Protein AF-A0A847GMU6-F1 (afdb_monomer)

Foldseek 3Di:
DDLVQLVVLLVQQPPPFQWAQDFFLFDPNGDGCHPHALVRLQVQLVVDDDRSVVRSNVVSVVRVLRNVLQVQLNVLSVVLSVCVVVVVLVSSLVSLVSSCVSQVVDPPSNSSVSSNVSSVVVVVVVVVVVDPVVVVVVVVVVVVVVVVVVVVVD

Secondary structure (DSSP, 8-state):
--HHHHHHHHHHHTTS-SS--S---BTTTTB--TT--HHHHHHHHHHS-HHHHHHHHHHHHHHHHHHHHHHHHHHHHHHHHHHHHTT-HHHHHHHHHHHHHHHHTSTT--TTHHHHHHHHHHHHHHHHHT-THHHHHHHHHHHHHHHHHHHTT-

Structure (mmCIF, N/CA/C/O backbone):
data_AF-A0A847GMU6-F1
#
_entry.id   AF-A0A847GMU6-F1
#
loop_
_atom_site.group_PDB
_atom_site.id
_atom_site.type_symbol
_atom_site.label_atom_id
_atom_site.label_alt_id
_atom_site.label_comp_id
_atom_site.label_asym_id
_atom_site.label_entity_id
_atom_site.label_seq_id
_atom_site.pdbx_PDB_ins_code
_atom_site.Cartn_x
_atom_site.Cartn_y
_atom_site.Cartn_z
_atom_site.occupancy
_atom_site.B_iso_or_equiv
_atom_site.auth_seq_id
_atom_site.auth_comp_id
_atom_site.auth_asym_id
_atom_site.auth_atom_id
_atom_site.pdbx_PDB_model_num
ATOM 1 N N . MET A 1 1 ? -13.271 -5.324 22.021 1.00 58.66 1 MET A N 1
ATOM 2 C CA . MET A 1 1 ? -11.983 -4.896 21.422 1.00 58.66 1 MET A CA 1
ATOM 3 C C . MET A 1 1 ? -11.601 -3.533 21.983 1.00 58.66 1 MET A C 1
ATOM 5 O O . MET A 1 1 ? -12.492 -2.727 22.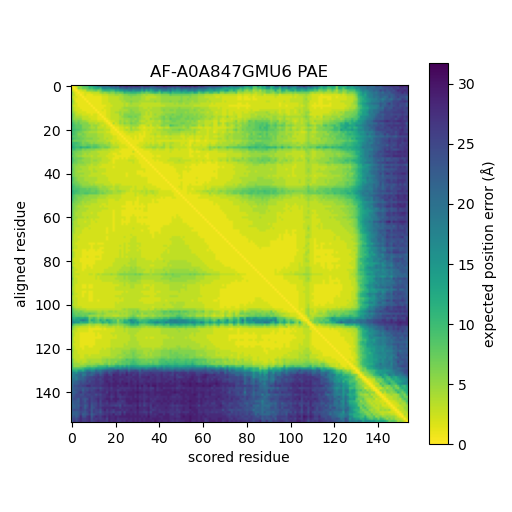211 1.00 58.66 1 MET A O 1
ATOM 9 N N . SER A 1 2 ? -10.318 -3.312 22.279 1.00 74.25 2 SER A N 1
ATOM 10 C CA . SER A 1 2 ? -9.768 -2.048 22.808 1.00 74.25 2 SER A CA 1
ATOM 11 C C . SER A 1 2 ? -9.035 -1.291 21.694 1.00 74.25 2 SER A C 1
ATOM 13 O O . SER A 1 2 ? -8.619 -1.918 20.718 1.00 74.25 2 SER A O 1
ATOM 15 N N . SER A 1 3 ? -8.823 0.020 21.846 1.00 80.25 3 SER A N 1
ATOM 16 C CA . SER A 1 3 ? -7.995 0.841 20.945 1.00 80.25 3 SER A CA 1
ATOM 17 C C . SER A 1 3 ? -6.597 0.243 20.703 1.00 80.25 3 SER A C 1
ATOM 19 O O . SER A 1 3 ? -6.038 0.413 19.624 1.00 80.25 3 SER A O 1
ATOM 21 N N . ASN A 1 4 ? -6.076 -0.555 21.644 1.00 89.25 4 ASN A N 1
ATOM 22 C CA . ASN A 1 4 ? -4.823 -1.305 21.484 1.00 89.25 4 ASN A CA 1
ATOM 23 C C . ASN A 1 4 ? -4.857 -2.302 20.311 1.00 89.25 4 ASN A C 1
ATOM 25 O O . ASN A 1 4 ? -3.850 -2.497 19.643 1.00 89.25 4 ASN A O 1
ATOM 29 N N . GLY A 1 5 ? -6.014 -2.906 20.016 1.00 92.12 5 GLY A N 1
ATOM 30 C CA . GLY A 1 5 ? -6.159 -3.815 18.874 1.00 92.12 5 GLY A CA 1
ATOM 31 C C . GLY A 1 5 ? -6.020 -3.098 17.528 1.00 92.12 5 GLY A C 1
ATOM 32 O O . GLY A 1 5 ? -5.438 -3.649 16.600 1.00 92.12 5 GLY A O 1
ATOM 33 N N . VAL A 1 6 ? -6.490 -1.850 17.445 1.00 94.12 6 VAL A N 1
ATOM 34 C CA . VAL A 1 6 ? -6.349 -1.003 16.250 1.00 94.12 6 VAL A CA 1
ATOM 35 C C . VAL A 1 6 ? -4.886 -0.600 16.045 1.00 94.12 6 VAL A C 1
ATOM 37 O O . VAL A 1 6 ? -4.372 -0.704 14.934 1.00 94.12 6 VAL A O 1
ATOM 40 N N . ILE A 1 7 ? -4.197 -0.200 17.118 1.00 95.50 7 ILE A N 1
ATOM 41 C CA . ILE A 1 7 ? -2.770 0.159 17.071 1.00 95.50 7 ILE A CA 1
ATOM 42 C C . ILE A 1 7 ? -1.922 -1.045 16.643 1.00 95.50 7 ILE A C 1
ATOM 44 O O . ILE A 1 7 ? -1.097 -0.918 15.741 1.00 95.50 7 ILE A O 1
ATOM 48 N N . ASN A 1 8 ? -2.166 -2.221 17.226 1.00 94.94 8 ASN A N 1
ATOM 49 C CA . ASN A 1 8 ? -1.442 -3.441 16.868 1.00 94.94 8 ASN A CA 1
ATOM 50 C C . ASN A 1 8 ? -1.666 -3.825 15.397 1.00 94.94 8 ASN A C 1
ATOM 52 O O . ASN A 1 8 ? -0.716 -4.188 14.709 1.00 94.94 8 ASN A O 1
ATOM 56 N N . ALA A 1 9 ? -2.898 -3.713 14.891 1.00 94.62 9 ALA A N 1
ATOM 57 C CA . ALA A 1 9 ? -3.198 -4.000 13.489 1.00 94.62 9 ALA A CA 1
ATOM 58 C C . ALA A 1 9 ? -2.484 -3.031 12.530 1.00 94.62 9 ALA A C 1
ATOM 60 O O . ALA A 1 9 ? -1.978 -3.453 11.494 1.00 94.62 9 ALA A O 1
ATOM 61 N N . TYR A 1 10 ? -2.379 -1.748 12.891 1.00 95.69 10 TYR A N 1
ATOM 62 C CA . TYR A 1 10 ? -1.585 -0.782 12.128 1.00 95.69 10 TYR A CA 1
ATOM 63 C C . TYR A 1 10 ? -0.091 -1.123 12.134 1.00 95.69 10 TYR A C 1
ATOM 65 O O . TYR A 1 10 ? 0.537 -1.136 11.079 1.00 95.69 10 TYR A O 1
ATOM 73 N N . GLN A 1 11 ? 0.472 -1.460 13.297 1.00 94.94 11 GLN A N 1
ATOM 74 C CA . GLN A 1 11 ? 1.882 -1.854 13.420 1.00 94.94 11 GLN A CA 1
ATOM 75 C C . GLN A 1 11 ? 2.220 -3.119 12.623 1.00 94.94 11 GLN A C 1
ATOM 77 O O . GLN A 1 11 ? 3.345 -3.278 12.165 1.00 94.94 11 GLN A O 1
ATOM 82 N N . GLN A 1 12 ? 1.259 -4.022 12.434 1.00 92.00 12 GLN A N 1
ATOM 83 C CA . GLN A 1 12 ? 1.447 -5.193 11.578 1.00 92.00 12 GLN A CA 1
ATOM 84 C C . GLN A 1 12 ? 1.456 -4.854 10.082 1.00 92.00 12 GLN A C 1
ATOM 86 O O . GLN A 1 12 ? 1.966 -5.659 9.303 1.00 92.00 12 GLN A O 1
ATOM 91 N N . GLY A 1 13 ? 0.873 -3.725 9.671 1.00 89.56 13 GLY A N 1
ATOM 92 C CA . GLY A 1 13 ? 0.791 -3.311 8.269 1.00 89.56 13 GLY A CA 1
ATOM 93 C C . GLY A 1 13 ? 1.844 -2.282 7.847 1.00 89.56 13 GLY A C 1
ATOM 94 O O . GLY A 1 13 ? 2.311 -2.317 6.711 1.00 89.56 13 GLY A O 1
ATOM 95 N N . THR A 1 14 ? 2.243 -1.387 8.754 1.00 91.88 14 THR A N 1
ATOM 96 C CA . THR A 1 14 ? 3.211 -0.305 8.482 1.00 91.88 14 THR A CA 1
ATOM 97 C C . THR A 1 14 ? 4.516 -0.846 7.896 1.00 91.88 14 THR A C 1
ATOM 99 O O . THR A 1 14 ? 5.052 -1.856 8.360 1.00 91.88 14 THR A O 1
ATOM 102 N N . GLY A 1 15 ? 4.989 -0.212 6.820 1.00 87.88 15 GLY A N 1
ATOM 103 C CA . GLY A 1 15 ? 6.224 -0.587 6.128 1.00 87.88 15 GLY A CA 1
ATOM 104 C C . GLY A 1 15 ? 6.237 -1.962 5.446 1.00 87.88 15 GLY A C 1
ATOM 105 O O . GLY A 1 15 ? 7.274 -2.343 4.909 1.00 87.88 15 GLY A O 1
ATOM 106 N N . ARG A 1 16 ? 5.133 -2.727 5.440 1.00 88.38 16 ARG A N 1
ATOM 107 C CA . ARG A 1 16 ? 5.093 -4.043 4.772 1.00 88.38 16 ARG A CA 1
ATOM 108 C C . ARG A 1 16 ? 4.898 -3.975 3.268 1.00 88.38 16 ARG A C 1
ATOM 110 O O . ARG A 1 16 ? 5.264 -4.918 2.578 1.00 88.38 16 ARG A O 1
ATOM 117 N N . TRP A 1 17 ? 4.308 -2.897 2.774 1.00 89.19 17 TRP A N 1
ATOM 118 C CA . TRP A 1 17 ? 4.124 -2.671 1.351 1.00 89.19 17 TRP A CA 1
ATOM 119 C C . TRP A 1 17 ? 4.654 -1.285 1.017 1.00 89.19 17 TRP A C 1
ATOM 121 O O . TRP A 1 17 ? 4.142 -0.290 1.516 1.00 89.19 17 TRP A O 1
ATOM 131 N N . SER A 1 18 ? 5.721 -1.247 0.227 1.00 86.12 18 SER A N 1
ATOM 132 C CA . SER A 1 18 ? 6.384 -0.012 -0.209 1.00 86.12 18 SER A CA 1
ATOM 133 C C . SER A 1 18 ? 6.839 -0.058 -1.666 1.00 86.12 18 SER A C 1
ATOM 135 O O . SER A 1 18 ? 7.193 0.974 -2.222 1.00 86.12 18 SER A O 1
ATOM 137 N N . LYS A 1 19 ? 6.838 -1.245 -2.281 1.00 87.88 19 LYS A N 1
ATOM 138 C CA . LYS A 1 19 ? 7.314 -1.500 -3.642 1.00 87.88 19 LYS A CA 1
ATOM 139 C C . LYS A 1 19 ? 6.692 -2.774 -4.208 1.00 87.88 19 LYS A C 1
ATOM 141 O O . LYS A 1 19 ? 5.926 -3.451 -3.520 1.00 87.88 19 LYS A O 1
ATOM 146 N N . CYS A 1 20 ? 7.042 -3.106 -5.448 1.00 89.38 20 CYS A N 1
ATOM 147 C CA . CYS A 1 20 ? 6.714 -4.397 -6.041 1.00 89.38 20 CYS A CA 1
ATOM 148 C C . CYS A 1 20 ? 7.482 -5.519 -5.320 1.00 89.38 20 CYS A C 1
ATOM 150 O O . CYS A 1 20 ? 8.707 -5.474 -5.241 1.00 89.38 20 CYS A O 1
ATOM 152 N N . ASP A 1 21 ? 6.778 -6.518 -4.789 1.00 88.81 21 ASP A N 1
ATOM 153 C CA . ASP A 1 21 ? 7.352 -7.691 -4.104 1.00 88.81 21 ASP A CA 1
ATOM 154 C C . ASP A 1 21 ? 6.870 -9.022 -4.715 1.00 88.81 21 ASP A C 1
ATOM 156 O O . ASP A 1 21 ? 6.888 -10.087 -4.084 1.00 88.81 21 ASP A O 1
ATOM 160 N N . TRP A 1 22 ? 6.420 -8.970 -5.971 1.00 89.62 22 TRP A N 1
ATOM 161 C CA . TRP A 1 22 ? 5.970 -10.126 -6.734 1.00 89.62 22 TRP A CA 1
ATOM 162 C C . TRP A 1 22 ? 6.671 -10.209 -8.097 1.00 89.62 22 TRP A C 1
ATOM 164 O O . TRP A 1 22 ? 6.995 -9.178 -8.684 1.00 89.62 22 TRP A O 1
ATOM 174 N N . PRO A 1 23 ? 6.873 -11.429 -8.633 1.00 92.38 23 PRO A N 1
ATOM 175 C CA . PRO A 1 23 ? 7.396 -11.616 -9.982 1.00 92.38 23 PRO A CA 1
ATOM 176 C C . PRO A 1 23 ? 6.506 -10.976 -11.044 1.00 92.38 23 PRO A C 1
ATOM 178 O O . PRO A 1 23 ? 5.276 -11.075 -10.977 1.00 92.38 23 PRO A O 1
ATOM 181 N N . THR A 1 24 ? 7.123 -10.376 -12.058 1.00 93.38 24 THR A N 1
ATOM 182 C CA . THR A 1 24 ? 6.416 -9.773 -13.198 1.00 93.38 24 THR A CA 1
ATOM 183 C C . THR A 1 24 ? 7.047 -10.173 -14.532 1.00 93.38 24 THR A C 1
ATOM 185 O O . THR A 1 24 ? 8.164 -10.675 -14.588 1.00 93.38 24 THR A O 1
ATOM 188 N N . ALA A 1 25 ? 6.295 -9.977 -15.615 1.00 94.56 25 ALA A N 1
ATOM 189 C CA . ALA A 1 25 ? 6.784 -10.053 -16.988 1.00 94.56 25 ALA A CA 1
ATOM 190 C C . ALA A 1 25 ? 6.394 -8.748 -17.697 1.00 94.56 25 ALA A C 1
ATOM 192 O O . ALA A 1 25 ? 5.471 -8.709 -18.510 1.00 94.56 25 ALA A O 1
ATOM 193 N N . PHE A 1 26 ? 7.023 -7.647 -17.287 1.00 94.81 26 PHE A N 1
ATOM 194 C CA . PHE A 1 26 ? 6.641 -6.298 -17.690 1.00 94.81 26 PHE A CA 1
ATOM 195 C C . PHE A 1 26 ? 7.191 -5.926 -19.073 1.00 94.81 26 PHE A C 1
ATOM 197 O O . PHE A 1 26 ? 8.360 -6.155 -19.391 1.00 94.81 26 PHE A O 1
ATOM 204 N N . GLY A 1 27 ? 6.354 -5.286 -19.892 1.00 94.00 27 GLY A N 1
ATOM 205 C CA . GLY A 1 27 ? 6.737 -4.849 -21.234 1.00 94.00 27 GLY A CA 1
ATOM 206 C C . GLY A 1 27 ? 6.971 -6.011 -22.204 1.00 94.00 27 GLY A C 1
ATOM 207 O O . GLY A 1 27 ? 6.579 -7.151 -21.959 1.00 94.00 27 GLY A O 1
ATOM 208 N N . ARG A 1 28 ? 7.598 -5.721 -23.347 1.00 93.06 28 ARG A N 1
ATOM 209 C CA . ARG A 1 28 ? 7.887 -6.732 -24.380 1.00 93.06 28 ARG A CA 1
ATOM 210 C C . ARG A 1 28 ? 9.156 -7.520 -24.085 1.00 93.06 28 ARG A C 1
ATOM 212 O O . ARG A 1 28 ? 9.283 -8.642 -24.564 1.00 93.06 28 ARG A O 1
ATOM 219 N N . SER A 1 29 ? 10.070 -6.938 -23.317 1.00 90.94 29 SER A N 1
ATOM 220 C CA . SER A 1 29 ? 11.270 -7.604 -22.817 1.00 90.94 29 SER A CA 1
ATOM 221 C C . SER A 1 29 ? 10.992 -8.542 -21.637 1.00 90.94 29 SER A C 1
ATOM 223 O O . SER A 1 29 ? 11.897 -9.262 -21.233 1.00 90.94 29 SER A O 1
ATOM 225 N N . GLY A 1 30 ? 9.766 -8.560 -21.092 1.00 94.25 30 GLY A N 1
ATOM 226 C CA . GLY A 1 30 ? 9.388 -9.462 -20.001 1.00 94.25 30 GLY A CA 1
ATOM 227 C C . GLY A 1 30 ? 10.159 -9.193 -18.708 1.00 94.25 30 GLY A C 1
ATOM 228 O O . GLY A 1 30 ? 10.608 -10.132 -18.060 1.00 94.25 30 GLY A O 1
ATOM 229 N N . LEU A 1 31 ? 10.345 -7.918 -18.360 1.00 96.00 31 LEU A N 1
ATOM 230 C CA . LEU A 1 31 ? 11.146 -7.492 -17.215 1.00 96.00 31 LEU A CA 1
ATOM 231 C C . LEU A 1 31 ? 10.539 -7.987 -15.899 1.00 96.00 31 LEU A C 1
ATOM 233 O O . LEU A 1 31 ? 9.339 -7.812 -15.675 1.00 96.00 31 LEU A O 1
ATOM 237 N N . ASP A 1 32 ? 11.380 -8.529 -15.019 1.00 95.75 32 ASP A N 1
ATOM 238 C CA . ASP A 1 32 ? 10.992 -8.814 -13.641 1.00 95.75 32 ASP A CA 1
ATOM 239 C C . ASP A 1 32 ? 11.321 -7.621 -12.740 1.00 95.75 32 ASP A C 1
ATOM 241 O O . ASP A 1 32 ? 12.477 -7.249 -12.540 1.00 95.75 32 ASP A O 1
ATOM 245 N N . LEU A 1 33 ? 10.268 -7.006 -12.220 1.00 95.81 33 LEU A N 1
ATOM 246 C CA . LEU A 1 33 ? 10.288 -5.836 -11.354 1.00 95.81 33 LEU A CA 1
ATOM 247 C C . LEU A 1 33 ? 10.246 -6.187 -9.861 1.00 95.81 33 LEU A C 1
ATOM 249 O O . LEU A 1 33 ? 10.194 -5.287 -9.023 1.00 95.81 33 LEU A O 1
ATOM 253 N N . ASN A 1 34 ? 10.278 -7.476 -9.517 1.00 94.31 34 ASN A N 1
ATOM 254 C CA . ASN A 1 34 ? 10.249 -7.932 -8.136 1.00 94.31 34 ASN A CA 1
ATOM 255 C C . ASN A 1 34 ? 11.397 -7.333 -7.308 1.00 94.31 34 ASN A C 1
ATOM 257 O O . ASN A 1 34 ? 12.579 -7.543 -7.584 1.00 94.31 34 ASN A O 1
ATOM 261 N N . GLY A 1 35 ? 11.038 -6.602 -6.257 1.00 92.56 35 GLY A N 1
ATOM 262 C CA . GLY A 1 35 ? 11.965 -5.965 -5.333 1.00 92.56 35 GLY A CA 1
ATOM 263 C C . GLY A 1 35 ? 12.590 -4.668 -5.844 1.00 92.56 35 GLY A C 1
ATOM 264 O O . GLY A 1 35 ? 13.346 -4.061 -5.075 1.00 92.56 35 GLY A O 1
ATOM 265 N N . LEU A 1 36 ? 12.276 -4.237 -7.072 1.00 95.69 36 LEU A N 1
ATOM 266 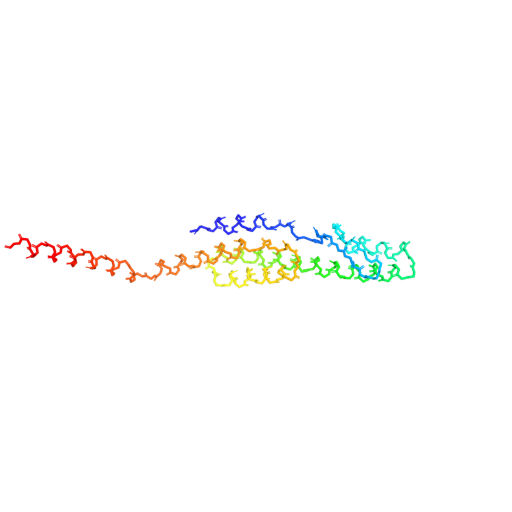C CA . LEU A 1 36 ? 12.802 -3.011 -7.664 1.00 95.69 36 LEU A CA 1
ATOM 267 C C . LEU A 1 36 ? 12.001 -1.772 -7.261 1.00 95.69 36 LEU A C 1
ATOM 269 O O . LEU A 1 36 ? 10.790 -1.818 -7.052 1.00 95.69 36 LEU A O 1
ATOM 273 N N . GLU A 1 37 ? 12.715 -0.654 -7.213 1.00 96.50 37 GLU A N 1
ATOM 274 C CA . GLU A 1 37 ? 12.173 0.696 -7.063 1.00 96.50 37 GLU A CA 1
ATOM 275 C C . GLU A 1 37 ? 12.176 1.449 -8.402 1.00 96.50 37 GLU A C 1
ATOM 277 O O . GLU A 1 37 ? 12.981 1.179 -9.305 1.00 96.50 37 GLU A O 1
ATOM 282 N N . SER A 1 38 ? 11.319 2.462 -8.516 1.00 97.56 38 SER A N 1
ATOM 283 C CA . SER A 1 38 ? 11.223 3.352 -9.679 1.00 97.56 38 SER A CA 1
ATOM 284 C C . SER A 1 38 ? 12.559 4.031 -10.012 1.00 97.56 38 SER A C 1
ATOM 286 O O . SER A 1 38 ? 12.931 4.190 -11.184 1.00 97.56 38 SER A O 1
ATOM 288 N N . SER A 1 39 ? 13.331 4.374 -8.979 1.00 97.31 39 SER A N 1
ATOM 289 C CA . SER A 1 39 ? 14.669 4.958 -9.090 1.00 97.31 39 SER A CA 1
ATOM 290 C C . SER A 1 39 ? 15.662 3.995 -9.759 1.00 97.31 39 SER A C 1
ATOM 292 O O . SER A 1 39 ? 16.406 4.390 -10.660 1.00 97.31 39 SER A O 1
ATOM 294 N N . GLN A 1 40 ? 15.622 2.713 -9.390 1.00 97.56 40 GLN A N 1
ATOM 295 C CA . GLN A 1 40 ? 16.474 1.664 -9.946 1.00 97.56 40 GLN A CA 1
ATOM 296 C C . GLN A 1 40 ? 16.106 1.378 -11.405 1.00 97.56 40 GLN A C 1
ATOM 298 O O . GLN A 1 40 ? 16.988 1.347 -12.265 1.00 97.56 40 GLN A O 1
ATOM 303 N N . ALA A 1 41 ? 14.812 1.274 -11.718 1.00 97.50 41 ALA A N 1
ATOM 304 C CA . ALA A 1 41 ? 14.339 1.124 -13.095 1.00 97.50 41 ALA A CA 1
ATOM 305 C C . ALA A 1 41 ? 14.736 2.323 -13.981 1.00 97.50 41 ALA A C 1
ATOM 307 O O . ALA A 1 41 ? 15.113 2.150 -15.141 1.00 97.50 41 ALA A O 1
ATOM 308 N N . THR A 1 42 ? 14.753 3.541 -13.425 1.00 98.12 42 THR A N 1
ATOM 309 C CA . THR A 1 42 ? 15.245 4.739 -14.128 1.00 98.12 42 THR A CA 1
ATOM 310 C C . THR A 1 42 ? 16.735 4.641 -14.465 1.00 98.12 42 THR A C 1
ATOM 312 O O . THR A 1 42 ? 17.152 5.065 -15.546 1.00 98.12 42 THR A O 1
ATOM 315 N N . LEU A 1 43 ? 17.557 4.087 -13.568 1.00 97.94 43 LEU A N 1
ATOM 316 C CA . LEU A 1 43 ? 18.980 3.860 -13.836 1.00 97.94 43 LEU A CA 1
ATOM 317 C C . LEU A 1 43 ? 19.177 2.812 -14.939 1.00 97.94 43 LEU A C 1
ATOM 319 O O . LEU A 1 43 ? 19.954 3.048 -15.864 1.00 97.94 43 LEU A O 1
ATOM 323 N N . LEU A 1 44 ? 18.420 1.713 -14.902 1.00 97.56 44 LEU A N 1
ATOM 324 C CA . LEU A 1 44 ? 18.456 0.670 -15.934 1.00 97.56 44 LEU A CA 1
ATOM 325 C C . LEU A 1 44 ? 18.026 1.206 -17.306 1.00 97.56 44 LEU A C 1
ATOM 327 O O . LEU A 1 44 ? 18.672 0.923 -18.314 1.00 97.56 44 LEU A O 1
ATOM 331 N N . ALA A 1 45 ? 17.021 2.083 -17.351 1.00 97.38 45 ALA A N 1
ATOM 332 C CA . ALA A 1 45 ? 16.609 2.764 -18.578 1.00 97.38 45 ALA A CA 1
ATOM 333 C C . ALA A 1 45 ? 17.709 3.641 -19.204 1.00 97.38 45 ALA A C 1
ATOM 335 O O . ALA A 1 45 ? 17.704 3.859 -20.415 1.00 97.38 45 ALA A O 1
ATOM 336 N N . ARG A 1 46 ? 18.625 4.187 -18.393 1.00 97.50 46 ARG A N 1
ATOM 337 C CA . ARG A 1 46 ? 19.767 4.994 -18.865 1.00 97.50 46 ARG A CA 1
ATOM 338 C C . ARG A 1 46 ? 20.954 4.133 -19.288 1.00 97.50 46 ARG A C 1
ATOM 340 O O . ARG A 1 46 ? 21.728 4.561 -20.136 1.00 97.50 46 ARG A O 1
ATOM 347 N N . ALA A 1 47 ? 21.095 2.954 -18.686 1.00 96.38 47 ALA A N 1
ATOM 348 C CA . ALA A 1 47 ? 22.165 2.004 -18.974 1.00 96.38 47 ALA A CA 1
ATOM 349 C C . ALA A 1 47 ? 21.876 1.107 -20.193 1.00 96.38 47 ALA A C 1
ATOM 351 O O . ALA A 1 47 ? 22.783 0.458 -20.706 1.00 96.38 47 ALA A O 1
ATOM 352 N N . THR A 1 48 ? 20.626 1.067 -20.658 1.00 95.81 48 THR A N 1
ATOM 353 C CA . THR A 1 48 ? 20.175 0.249 -21.791 1.00 95.81 48 THR A CA 1
ATOM 354 C C . THR A 1 48 ? 19.826 1.117 -23.001 1.00 95.81 48 THR A C 1
ATOM 356 O O . THR A 1 48 ? 19.743 2.345 -22.918 1.00 95.81 48 THR A O 1
ATOM 359 N N . ALA A 1 49 ? 19.617 0.488 -24.160 1.00 94.50 49 ALA A N 1
ATOM 360 C CA . ALA A 1 49 ? 19.291 1.178 -25.406 1.00 94.50 49 ALA A CA 1
ATOM 361 C C . ALA A 1 49 ? 18.064 0.575 -26.101 1.00 94.50 49 ALA A C 1
ATOM 363 O O . ALA A 1 49 ? 17.614 -0.533 -25.805 1.00 94.50 49 ALA A O 1
ATOM 364 N N . GLY A 1 50 ? 17.517 1.325 -27.059 1.00 95.56 50 GLY A N 1
ATOM 365 C CA . GLY A 1 50 ? 16.434 0.858 -27.921 1.00 95.56 50 GLY A CA 1
ATOM 366 C C . GLY A 1 50 ? 15.180 0.444 -27.147 1.00 95.56 50 GLY A C 1
ATOM 367 O O . GLY A 1 50 ? 14.689 1.178 -26.288 1.00 95.56 50 GLY A O 1
ATOM 368 N N . ARG A 1 51 ? 14.640 -0.730 -27.491 1.00 95.19 51 ARG A N 1
ATOM 369 C CA . ARG A 1 51 ? 13.386 -1.253 -26.928 1.00 95.19 51 ARG A CA 1
ATOM 370 C C . ARG A 1 51 ? 13.477 -1.502 -25.428 1.00 95.19 51 ARG A C 1
ATOM 372 O O . ARG A 1 51 ? 12.549 -1.156 -24.712 1.00 95.19 51 ARG A O 1
ATOM 379 N N . GLU A 1 52 ? 14.585 -2.064 -24.966 1.00 95.44 52 GLU A N 1
ATOM 380 C CA . GLU A 1 52 ? 14.763 -2.376 -23.551 1.00 95.44 52 GLU A CA 1
ATOM 381 C C . GLU A 1 52 ? 14.748 -1.100 -22.700 1.00 95.44 52 GLU A C 1
ATOM 383 O O . GLU A 1 52 ? 14.045 -1.035 -21.697 1.00 95.44 52 GLU A O 1
ATOM 388 N N . ALA A 1 53 ? 15.401 -0.032 -23.168 1.00 97.31 53 ALA A N 1
ATOM 389 C CA . ALA A 1 53 ? 15.333 1.270 -22.509 1.00 97.31 53 ALA A CA 1
ATOM 390 C C . ALA A 1 53 ? 13.906 1.837 -22.458 1.00 97.31 53 ALA A C 1
ATOM 392 O O . ALA A 1 53 ? 13.544 2.518 -21.501 1.00 97.31 53 ALA A O 1
ATOM 393 N N . ALA A 1 54 ? 13.087 1.607 -23.489 1.00 97.75 54 ALA A N 1
ATOM 394 C CA . ALA A 1 54 ? 11.688 2.033 -23.487 1.00 97.75 54 ALA A CA 1
ATOM 395 C C . ALA A 1 54 ? 10.857 1.254 -22.454 1.00 97.75 54 ALA A C 1
ATOM 397 O O . ALA A 1 54 ? 10.114 1.875 -21.693 1.00 97.75 54 ALA A O 1
ATOM 398 N N . ASP A 1 55 ? 11.043 -0.065 -22.374 1.00 98.00 55 ASP A N 1
ATOM 399 C CA . ASP A 1 55 ? 10.364 -0.913 -21.390 1.00 98.00 55 ASP A CA 1
ATOM 400 C C . ASP A 1 55 ? 10.791 -0.556 -19.954 1.00 98.00 55 ASP A C 1
ATOM 402 O O . ASP A 1 55 ? 9.930 -0.426 -19.086 1.00 98.00 55 ASP A O 1
ATOM 406 N N . TRP A 1 56 ? 12.077 -0.268 -19.708 1.00 98.25 56 TRP A N 1
ATOM 407 C CA . TRP A 1 56 ? 12.551 0.204 -18.399 1.00 98.25 56 TRP A CA 1
ATOM 408 C C . TRP A 1 56 ? 11.980 1.573 -18.001 1.00 98.25 56 TRP A C 1
ATOM 410 O O . TRP A 1 56 ? 11.669 1.784 -16.830 1.00 98.25 56 TRP A O 1
ATOM 420 N N . ARG A 1 57 ? 11.792 2.509 -18.945 1.00 98.38 57 ARG A N 1
ATOM 421 C CA . ARG A 1 57 ? 11.127 3.798 -18.647 1.00 98.38 57 ARG A CA 1
ATOM 422 C C . ARG A 1 57 ? 9.669 3.598 -18.247 1.00 98.38 57 ARG A C 1
ATOM 424 O O . ARG A 1 57 ? 9.214 4.218 -17.291 1.00 98.38 57 ARG A O 1
ATOM 431 N N . ALA A 1 58 ? 8.951 2.736 -18.964 1.00 98.00 58 ALA A N 1
ATOM 432 C CA . ALA A 1 58 ? 7.574 2.399 -18.622 1.00 98.00 58 ALA A CA 1
ATOM 433 C C . ALA A 1 58 ? 7.494 1.678 -17.264 1.00 98.00 58 ALA A C 1
ATOM 435 O O . ALA A 1 58 ? 6.628 2.002 -16.454 1.00 98.00 58 ALA A O 1
ATOM 436 N N . ALA A 1 59 ? 8.434 0.772 -16.980 1.00 97.81 59 ALA A N 1
ATOM 437 C CA . ALA A 1 59 ? 8.530 0.086 -15.695 1.00 97.81 59 ALA A CA 1
ATOM 438 C C . ALA A 1 59 ? 8.786 1.064 -14.542 1.00 97.81 59 ALA A C 1
ATOM 440 O O . ALA A 1 59 ? 8.142 0.962 -13.504 1.00 97.81 59 ALA A O 1
ATOM 441 N N . ALA A 1 60 ? 9.677 2.043 -14.729 1.00 98.19 60 ALA A N 1
ATOM 442 C CA . ALA A 1 60 ? 9.947 3.069 -13.725 1.00 98.19 60 ALA A CA 1
ATOM 443 C C . ALA A 1 60 ? 8.696 3.890 -13.383 1.00 98.19 60 ALA A C 1
ATOM 445 O O . ALA A 1 60 ? 8.435 4.147 -12.210 1.00 98.19 60 ALA A O 1
ATOM 446 N N . GLN A 1 61 ? 7.909 4.264 -14.396 1.00 97.88 61 GLN A N 1
ATOM 447 C CA . GLN A 1 61 ? 6.649 4.978 -14.193 1.00 97.88 61 GLN A CA 1
ATOM 448 C C . GLN A 1 61 ? 5.632 4.121 -13.427 1.00 97.88 61 GLN A C 1
ATOM 450 O O . GLN A 1 61 ? 5.046 4.586 -12.456 1.00 97.88 61 GLN A O 1
ATOM 455 N N . TRP A 1 62 ? 5.470 2.856 -13.812 1.00 96.12 62 TRP A N 1
ATOM 456 C CA . TRP A 1 62 ? 4.550 1.942 -13.135 1.00 96.12 62 TRP A CA 1
ATOM 457 C C . TRP A 1 62 ? 4.964 1.639 -11.684 1.00 96.12 62 TRP A C 1
ATOM 459 O O . TRP A 1 62 ? 4.128 1.635 -10.783 1.00 96.12 62 TRP A O 1
ATOM 469 N N . LEU A 1 63 ? 6.261 1.441 -11.423 1.00 96.50 63 LEU A N 1
ATOM 470 C CA . LEU A 1 63 ? 6.784 1.262 -10.064 1.00 96.50 63 LEU A CA 1
ATOM 471 C C . LEU A 1 63 ? 6.539 2.495 -9.195 1.00 96.50 63 LEU A C 1
ATOM 473 O O . LEU A 1 63 ? 6.184 2.357 -8.028 1.00 96.50 63 LEU A O 1
ATOM 477 N N . ARG A 1 64 ? 6.660 3.694 -9.770 1.00 97.00 64 ARG A N 1
ATOM 478 C CA . ARG A 1 64 ? 6.354 4.935 -9.062 1.00 97.00 64 ARG A CA 1
ATOM 479 C C . ARG A 1 64 ? 4.884 5.004 -8.647 1.00 97.00 64 ARG A C 1
ATOM 481 O O . ARG A 1 64 ? 4.593 5.415 -7.532 1.00 97.00 64 ARG A O 1
ATOM 488 N N . GLU A 1 65 ? 3.965 4.566 -9.503 1.00 95.00 65 GLU A N 1
ATOM 489 C CA . GLU A 1 65 ? 2.534 4.503 -9.171 1.00 95.00 65 GLU A CA 1
ATOM 490 C C . GLU A 1 65 ? 2.254 3.526 -8.015 1.00 95.00 65 GLU A C 1
ATOM 492 O O . GLU A 1 65 ? 1.439 3.824 -7.138 1.00 95.00 65 GLU A O 1
ATOM 497 N N . ILE A 1 66 ? 2.966 2.393 -7.960 1.00 94.12 66 ILE A N 1
ATOM 498 C CA . ILE A 1 66 ? 2.903 1.456 -6.825 1.00 94.12 66 ILE A CA 1
ATOM 499 C C . ILE A 1 66 ? 3.408 2.117 -5.541 1.00 94.12 66 ILE A C 1
ATOM 501 O O . ILE A 1 66 ? 2.743 2.036 -4.510 1.00 94.12 66 ILE A O 1
ATOM 505 N N . GLU A 1 67 ? 4.579 2.753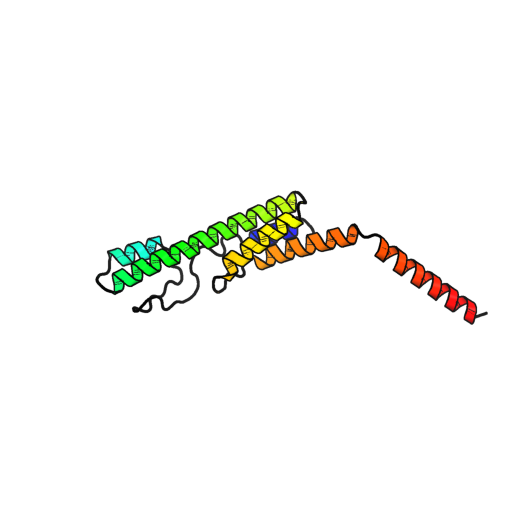 -5.596 1.00 95.00 67 GLU A N 1
ATOM 506 C CA . GLU A 1 67 ? 5.203 3.432 -4.454 1.00 95.00 67 GLU A CA 1
ATOM 507 C C . GLU A 1 67 ? 4.296 4.547 -3.905 1.00 95.00 67 GLU A C 1
ATOM 509 O O . GLU A 1 67 ? 4.068 4.633 -2.696 1.00 95.00 67 GLU A O 1
ATOM 514 N N . GLU A 1 68 ? 3.713 5.361 -4.790 1.00 95.19 68 GLU A N 1
ATOM 515 C CA . GLU A 1 68 ? 2.767 6.423 -4.434 1.00 95.19 68 GLU A CA 1
ATOM 516 C C . GLU A 1 68 ? 1.480 5.849 -3.814 1.00 95.19 68 GLU A C 1
ATOM 518 O O . GLU A 1 68 ? 1.010 6.344 -2.785 1.00 95.19 68 GLU A O 1
ATOM 523 N N . ALA A 1 69 ? 0.928 4.765 -4.374 1.00 94.25 69 ALA A N 1
ATOM 524 C CA . ALA A 1 69 ? -0.246 4.098 -3.811 1.00 94.25 69 ALA A CA 1
ATOM 525 C C . ALA A 1 69 ? 0.035 3.488 -2.428 1.00 94.25 69 ALA A C 1
ATOM 527 O O . ALA A 1 69 ? -0.794 3.609 -1.522 1.00 94.25 69 ALA A O 1
ATOM 528 N N . ALA A 1 70 ? 1.210 2.882 -2.246 1.00 93.75 70 ALA A N 1
ATOM 529 C CA . ALA A 1 70 ? 1.654 2.336 -0.970 1.00 93.75 70 ALA A CA 1
ATOM 530 C C . ALA A 1 70 ? 1.774 3.428 0.100 1.00 93.75 70 ALA A C 1
ATOM 532 O O . ALA A 1 70 ? 1.215 3.298 1.194 1.00 93.75 70 ALA A O 1
ATOM 533 N N . GLN A 1 71 ? 2.411 4.550 -0.247 1.00 95.38 71 GLN A N 1
ATOM 534 C CA . GLN A 1 71 ? 2.520 5.709 0.632 1.00 95.38 71 GLN A CA 1
ATOM 535 C C . GLN A 1 71 ? 1.140 6.266 1.006 1.00 95.38 71 GLN A C 1
ATOM 537 O O . GLN A 1 71 ? 0.869 6.528 2.182 1.00 95.38 71 GLN A O 1
ATOM 542 N N . GLN A 1 72 ? 0.246 6.427 0.028 1.00 96.50 72 GLN A N 1
ATOM 543 C CA . GLN A 1 72 ? -1.095 6.950 0.275 1.00 96.50 72 GLN A CA 1
ATOM 544 C C . GLN A 1 72 ? -1.922 6.004 1.156 1.00 96.50 72 GLN A C 1
ATOM 546 O O . GLN A 1 72 ? -2.622 6.464 2.061 1.00 96.50 72 GLN A O 1
ATOM 551 N N . ALA A 1 73 ? -1.813 4.690 0.951 1.00 96.06 73 ALA A N 1
ATOM 552 C CA . ALA A 1 73 ? -2.491 3.702 1.783 1.00 96.06 73 ALA A CA 1
ATOM 553 C C . ALA A 1 73 ? -2.020 3.777 3.244 1.00 96.06 73 ALA A C 1
ATOM 555 O O . ALA A 1 73 ? -2.837 3.702 4.163 1.00 96.06 73 ALA A O 1
ATOM 556 N N . GLU A 1 74 ? -0.725 4.001 3.473 1.00 95.94 74 GLU A N 1
ATOM 557 C CA . GLU A 1 74 ? -0.185 4.176 4.820 1.00 95.94 74 GLU A CA 1
ATOM 558 C C . GLU A 1 74 ? -0.659 5.480 5.486 1.00 95.94 74 GLU A C 1
ATOM 560 O O . GLU A 1 74 ? -0.991 5.484 6.675 1.00 95.94 74 GLU A O 1
ATOM 565 N N . ILE A 1 75 ? -0.779 6.577 4.731 1.00 97.75 75 ILE A N 1
ATOM 566 C CA . ILE A 1 75 ? -1.358 7.841 5.222 1.00 97.75 75 ILE A CA 1
ATOM 567 C C . ILE A 1 75 ? -2.819 7.645 5.656 1.00 97.75 75 ILE A C 1
ATOM 569 O O . ILE A 1 75 ? -3.225 8.113 6.729 1.00 97.75 75 ILE A O 1
ATOM 573 N N . GLU A 1 76 ? -3.607 6.940 4.846 1.00 98.19 76 GLU A N 1
ATOM 574 C CA . GLU A 1 76 ? -5.002 6.607 5.147 1.00 98.19 76 GLU A CA 1
ATOM 575 C C . GLU A 1 76 ? -5.098 5.710 6.394 1.00 98.19 76 GLU A C 1
ATOM 577 O O . GLU A 1 76 ? -5.860 6.005 7.320 1.00 98.19 76 GLU A O 1
ATOM 582 N N . ALA A 1 77 ? -4.248 4.684 6.495 1.00 97.31 77 ALA A N 1
ATOM 583 C CA . ALA A 1 77 ? -4.170 3.792 7.651 1.00 97.31 77 ALA A CA 1
ATOM 584 C C . ALA A 1 77 ? -3.792 4.537 8.944 1.00 97.31 77 ALA A C 1
ATOM 586 O O . ALA A 1 77 ? -4.453 4.385 9.976 1.00 97.31 77 ALA A O 1
ATOM 587 N N . LYS A 1 78 ? -2.778 5.406 8.897 1.00 97.81 78 LYS A N 1
ATOM 588 C CA . LYS A 1 78 ? -2.369 6.245 10.034 1.00 97.81 78 LYS A CA 1
ATOM 589 C C . LYS A 1 78 ? -3.493 7.183 10.472 1.00 97.81 78 LYS A C 1
ATOM 591 O O . LYS A 1 78 ? -3.737 7.358 11.670 1.00 97.81 78 LYS A O 1
ATOM 596 N N . THR A 1 79 ? -4.208 7.766 9.511 1.00 98.44 79 THR A N 1
ATOM 597 C CA . THR A 1 79 ? -5.369 8.621 9.786 1.00 98.44 79 THR A CA 1
ATOM 598 C C . THR A 1 79 ? -6.496 7.833 10.452 1.00 98.44 79 THR A C 1
ATOM 600 O O . THR A 1 79 ? -7.060 8.307 11.442 1.00 98.44 79 THR A O 1
ATOM 603 N N . ALA A 1 80 ? -6.773 6.615 9.980 1.00 98.12 80 ALA A N 1
ATOM 604 C CA . ALA A 1 80 ? -7.766 5.725 10.568 1.00 98.12 80 ALA A CA 1
ATOM 605 C C . ALA A 1 80 ? -7.469 5.419 12.043 1.00 98.12 80 ALA A C 1
ATOM 607 O O . ALA A 1 80 ? -8.360 5.533 12.884 1.00 98.12 80 ALA A O 1
ATOM 608 N N . VAL A 1 81 ? -6.211 5.112 12.385 1.00 97.75 81 VAL A N 1
ATOM 609 C CA . VAL A 1 81 ? -5.794 4.884 13.780 1.00 97.75 81 VAL A CA 1
ATOM 610 C C . VAL A 1 81 ? -6.049 6.120 14.634 1.00 97.75 81 VAL A C 1
ATOM 612 O O . VAL A 1 81 ? -6.684 6.014 15.682 1.00 97.75 81 VAL A O 1
ATOM 615 N N . ARG A 1 82 ? -5.612 7.302 14.179 1.00 97.81 82 ARG A N 1
ATOM 616 C CA . ARG A 1 82 ? -5.813 8.563 14.910 1.00 97.81 82 ARG A CA 1
ATOM 617 C C . ARG A 1 82 ? -7.296 8.805 15.211 1.00 97.81 82 ARG A C 1
ATOM 619 O O . ARG A 1 82 ? -7.658 9.058 16.359 1.00 97.81 82 ARG A O 1
ATOM 626 N N . LEU A 1 83 ? -8.160 8.669 14.207 1.00 97.44 83 LEU A N 1
ATOM 627 C CA . LEU A 1 83 ? -9.608 8.847 14.362 1.00 97.44 83 LEU A CA 1
ATOM 628 C C . LEU A 1 83 ? -10.223 7.786 15.285 1.00 97.44 83 LEU A C 1
ATOM 630 O O . LEU A 1 83 ? -11.054 8.113 16.133 1.00 97.44 83 LEU A O 1
ATOM 634 N N . ALA A 1 84 ? -9.779 6.530 15.183 1.00 96.56 84 ALA A N 1
ATOM 635 C CA . ALA A 1 84 ? -10.243 5.459 16.056 1.00 96.56 84 ALA A CA 1
ATOM 636 C C . ALA A 1 84 ? -9.874 5.725 17.522 1.00 96.56 84 ALA A C 1
ATOM 638 O O . ALA A 1 84 ? -10.717 5.556 18.404 1.00 96.56 84 ALA A O 1
ATOM 639 N N . THR A 1 85 ? -8.651 6.202 17.784 1.00 94.62 85 THR A N 1
ATOM 640 C CA . THR A 1 85 ? -8.213 6.586 19.137 1.00 94.62 85 THR A CA 1
ATOM 641 C C . THR A 1 85 ? -8.983 7.784 19.690 1.00 94.62 85 THR A C 1
ATOM 643 O O . THR A 1 85 ? -9.246 7.827 20.888 1.00 94.62 85 THR A O 1
ATOM 646 N N . ALA A 1 86 ? -9.431 8.699 18.825 1.00 95.25 86 ALA A N 1
ATOM 647 C CA . ALA A 1 86 ? -10.320 9.806 19.182 1.00 95.25 86 ALA A CA 1
ATOM 648 C C . ALA A 1 86 ? -11.800 9.385 19.331 1.00 95.25 86 ALA A C 1
ATOM 650 O O . ALA A 1 86 ? -12.657 10.208 19.642 1.00 95.25 86 ALA A O 1
ATOM 651 N N . GLY A 1 87 ? -12.132 8.109 19.096 1.00 93.88 87 GLY A N 1
ATOM 652 C CA . GLY A 1 87 ? -13.497 7.588 19.183 1.00 93.88 87 GLY A CA 1
ATOM 653 C C . GLY A 1 87 ? -14.386 7.895 17.972 1.00 93.88 87 GLY A C 1
ATOM 654 O O . GLY A 1 87 ? -15.562 7.526 17.986 1.00 93.88 87 GLY A O 1
ATOM 655 N N . GLN A 1 88 ? -13.840 8.501 16.914 1.00 96.50 88 GLN A N 1
ATOM 656 C CA . GLN A 1 88 ? -14.525 8.809 15.652 1.00 96.50 88 GLN A CA 1
ATOM 657 C C . GLN A 1 88 ? -14.553 7.571 14.739 1.00 96.50 88 GLN A C 1
ATOM 659 O O . GLN A 1 88 ? -13.977 7.541 13.654 1.00 96.50 88 GLN A O 1
ATOM 664 N N . LEU A 1 89 ? -15.197 6.505 15.221 1.00 95.19 89 LEU A N 1
ATOM 665 C CA . LEU A 1 89 ? -15.144 5.173 14.608 1.00 95.19 89 LEU A CA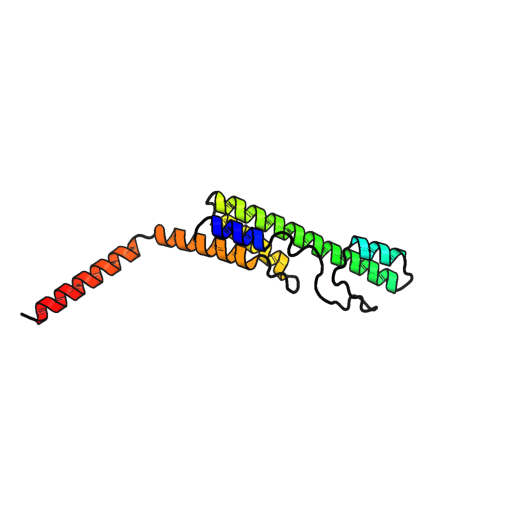 1
ATOM 666 C C . LEU A 1 89 ? -15.707 5.092 13.172 1.00 95.19 89 LEU A C 1
ATOM 668 O O . LEU A 1 89 ? -15.099 4.387 12.368 1.00 95.19 89 LEU A O 1
ATOM 672 N N . PRO A 1 90 ? -16.805 5.786 12.799 1.00 96.69 90 PRO A N 1
ATOM 673 C CA . PRO A 1 90 ? -17.291 5.766 11.416 1.00 96.69 90 PRO A CA 1
ATOM 674 C C . PRO A 1 90 ? -16.284 6.357 10.419 1.00 96.69 90 PRO A C 1
ATOM 676 O O . PRO A 1 90 ? -16.007 5.746 9.388 1.00 96.69 90 PRO A O 1
ATOM 679 N N . ASP A 1 91 ? -15.680 7.502 10.747 1.00 97.81 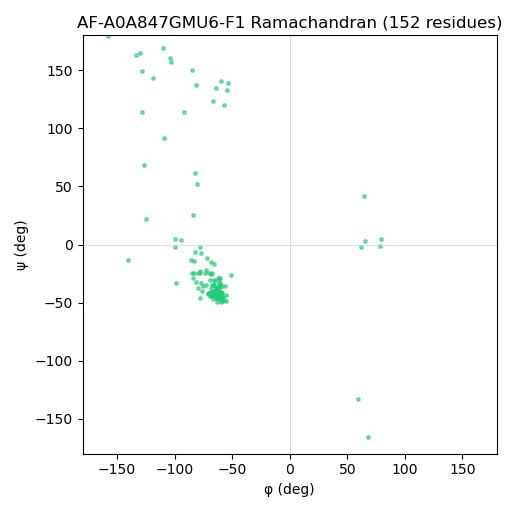91 ASP A N 1
ATOM 680 C CA . ASP A 1 91 ? -14.647 8.108 9.904 1.00 97.81 91 ASP A CA 1
ATOM 681 C C . ASP A 1 91 ? -13.379 7.259 9.869 1.00 97.81 91 ASP A C 1
ATOM 683 O O . ASP A 1 91 ? -12.807 7.049 8.801 1.00 97.81 91 ASP A O 1
ATOM 687 N N . ALA A 1 92 ? -12.969 6.711 11.015 1.00 98.12 92 ALA A N 1
ATOM 688 C CA . ALA A 1 92 ? -11.845 5.787 11.078 1.00 98.12 92 ALA A CA 1
ATOM 689 C C . ALA A 1 92 ? -12.034 4.597 10.124 1.00 98.12 92 ALA A C 1
ATOM 691 O O . ALA A 1 92 ? -11.106 4.233 9.404 1.00 98.12 92 ALA A O 1
ATOM 692 N N . LEU A 1 93 ? -13.241 4.021 10.078 1.00 98.00 93 LEU A N 1
ATOM 693 C CA . LEU A 1 93 ? -13.550 2.904 9.189 1.00 98.00 93 LEU A CA 1
ATOM 694 C C . LEU A 1 93 ? -13.460 3.311 7.714 1.00 98.00 93 LEU A C 1
ATOM 696 O O . LEU A 1 93 ? -12.868 2.574 6.930 1.00 98.00 93 LEU A O 1
ATOM 700 N N . ARG A 1 94 ? -13.970 4.495 7.352 1.00 98.38 94 ARG A N 1
ATOM 701 C CA . ARG A 1 94 ? -13.867 5.041 5.988 1.00 98.38 94 ARG A CA 1
ATOM 702 C C . ARG A 1 94 ? -12.411 5.194 5.544 1.00 98.38 94 ARG A C 1
ATOM 704 O O . ARG A 1 94 ? -12.066 4.820 4.428 1.00 98.38 94 ARG A O 1
ATOM 711 N N . HIS A 1 95 ? -11.550 5.720 6.412 1.00 98.44 95 HIS A N 1
ATOM 712 C CA . HIS A 1 95 ? -10.119 5.849 6.123 1.00 98.44 95 HIS A CA 1
ATOM 713 C C . HIS A 1 95 ? -9.430 4.474 6.007 1.00 98.44 95 HIS A C 1
ATOM 715 O O . HIS A 1 95 ? -8.648 4.248 5.087 1.00 98.44 95 HIS A O 1
ATOM 721 N N . ALA A 1 96 ? -9.779 3.504 6.859 1.00 97.31 96 ALA A N 1
ATOM 722 C CA . ALA A 1 96 ? -9.247 2.143 6.745 1.00 97.31 96 ALA A CA 1
ATOM 723 C C . ALA A 1 96 ? -9.710 1.419 5.465 1.00 97.31 96 ALA A C 1
ATOM 725 O O . ALA A 1 96 ? -8.940 0.663 4.881 1.00 97.31 96 ALA A O 1
ATOM 726 N N . GLN A 1 97 ? -10.942 1.661 5.007 1.00 97.44 97 GLN A N 1
ATOM 727 C CA . GLN A 1 97 ? -11.446 1.141 3.731 1.00 97.44 97 GLN A CA 1
ATOM 728 C C . GLN A 1 97 ? -10.649 1.691 2.548 1.00 97.44 97 GLN A C 1
ATOM 730 O O . GLN A 1 97 ? -10.208 0.908 1.716 1.00 97.44 97 GLN A O 1
ATOM 735 N N . ARG A 1 98 ? -10.366 2.999 2.522 1.00 97.00 98 ARG A N 1
ATOM 736 C CA . ARG A 1 98 ? -9.517 3.603 1.481 1.00 97.00 98 ARG A CA 1
ATOM 737 C C . ARG A 1 98 ? -8.119 2.994 1.439 1.00 97.00 98 ARG A C 1
ATOM 739 O O . ARG A 1 98 ? -7.613 2.714 0.358 1.00 97.00 98 ARG A O 1
ATOM 746 N N . ALA A 1 99 ? -7.508 2.746 2.600 1.00 96.19 99 ALA A N 1
ATOM 747 C CA . ALA A 1 99 ? -6.212 2.071 2.667 1.00 96.19 99 ALA A CA 1
ATOM 748 C C . ALA A 1 99 ? -6.264 0.662 2.044 1.00 96.19 99 ALA A C 1
ATOM 750 O O . ALA A 1 99 ? -5.352 0.271 1.316 1.00 96.19 99 ALA A O 1
ATOM 751 N N . VAL A 1 100 ? -7.346 -0.086 2.291 1.00 95.19 100 VAL A N 1
ATOM 752 C CA . VAL A 1 100 ? -7.582 -1.401 1.674 1.00 95.19 100 VAL A CA 1
ATOM 753 C C . VAL A 1 100 ? -7.830 -1.290 0.171 1.00 95.19 100 VAL A C 1
ATOM 755 O O . VAL A 1 100 ? -7.288 -2.096 -0.571 1.00 95.19 100 VAL A O 1
ATOM 758 N N . GLU A 1 101 ? -8.609 -0.315 -0.294 1.00 94.38 101 GLU A N 1
ATOM 759 C CA . GLU A 1 101 ? -8.900 -0.113 -1.721 1.00 94.38 101 GLU A CA 1
ATOM 760 C C . GLU A 1 101 ? -7.634 0.216 -2.521 1.00 94.38 101 GLU A C 1
ATOM 762 O O . GLU A 1 101 ? -7.388 -0.397 -3.559 1.00 94.38 101 GLU A O 1
ATOM 767 N N . LEU A 1 102 ? -6.795 1.121 -2.003 1.00 93.38 102 LEU A N 1
ATOM 768 C CA . LEU A 1 102 ? -5.509 1.481 -2.610 1.00 93.38 102 LEU A CA 1
ATOM 769 C C . LEU A 1 102 ? -4.579 0.272 -2.737 1.00 93.38 102 LEU A C 1
ATOM 771 O O . LEU A 1 102 ? -3.930 0.088 -3.763 1.00 93.38 102 LEU A O 1
ATOM 775 N N . ALA A 1 103 ? -4.537 -0.566 -1.702 1.00 90.50 103 ALA A N 1
ATOM 776 C CA . ALA A 1 103 ? -3.708 -1.762 -1.688 1.00 90.50 103 ALA A CA 1
ATOM 777 C C . ALA A 1 103 ? -4.321 -2.907 -2.518 1.00 90.50 103 ALA A C 1
ATOM 779 O O . ALA A 1 103 ? -3.610 -3.650 -3.185 1.00 90.50 103 ALA A O 1
ATOM 780 N N . GLY A 1 104 ? -5.649 -3.014 -2.564 1.00 87.50 104 GLY A N 1
ATOM 781 C CA . GLY A 1 104 ? -6.383 -4.066 -3.269 1.00 87.50 104 GLY A CA 1
ATOM 782 C C . GLY A 1 104 ? -6.226 -4.047 -4.791 1.00 87.50 104 GLY A C 1
ATOM 783 O O . GLY A 1 104 ? -6.487 -5.065 -5.432 1.00 87.50 104 GLY A O 1
ATOM 784 N N . ALA A 1 105 ? -5.761 -2.933 -5.364 1.00 84.38 105 ALA A N 1
ATOM 785 C CA . ALA A 1 105 ? -5.384 -2.841 -6.773 1.00 84.38 105 ALA A CA 1
ATOM 786 C C . ALA A 1 105 ? -4.123 -3.659 -7.120 1.00 84.38 105 ALA A C 1
ATOM 788 O O . ALA A 1 105 ? -3.873 -3.922 -8.297 1.00 84.38 105 ALA A O 1
ATOM 789 N N . TYR A 1 106 ? -3.349 -4.088 -6.115 1.00 84.31 106 TYR A N 1
ATOM 790 C CA . TYR A 1 106 ? -2.061 -4.746 -6.303 1.00 84.31 106 TYR A CA 1
ATOM 791 C C . TYR A 1 106 ? -2.045 -6.174 -5.741 1.00 84.31 106 TYR A C 1
ATOM 793 O O . TYR A 1 106 ? -2.639 -6.457 -4.693 1.00 84.31 106 TYR A O 1
ATOM 801 N N . PRO A 1 107 ? -1.351 -7.111 -6.414 1.00 77.12 107 PRO A N 1
ATOM 802 C CA . PRO A 1 107 ? -1.174 -8.461 -5.901 1.00 77.12 107 PRO A CA 1
ATOM 803 C C . PRO A 1 107 ? -0.597 -8.461 -4.483 1.00 77.12 107 PRO A C 1
ATOM 805 O O . PRO A 1 107 ? 0.308 -7.701 -4.167 1.00 77.12 107 PRO A O 1
ATOM 808 N N . ARG A 1 108 ? -1.116 -9.354 -3.629 1.00 67.12 108 ARG A N 1
ATOM 809 C CA . ARG A 1 108 ? -0.622 -9.632 -2.262 1.00 67.12 108 ARG A CA 1
ATOM 810 C C . ARG A 1 108 ? -0.657 -8.467 -1.262 1.00 67.12 108 ARG A C 1
ATOM 812 O O . ARG A 1 108 ? -0.448 -8.713 -0.077 1.00 67.12 108 ARG A O 1
ATOM 819 N N . ALA A 1 109 ? -1.073 -7.270 -1.660 1.00 67.56 109 ALA A N 1
ATOM 820 C CA . ALA A 1 109 ? -1.191 -6.105 -0.789 1.00 67.56 109 ALA A CA 1
ATOM 821 C C . ALA A 1 109 ? -2.491 -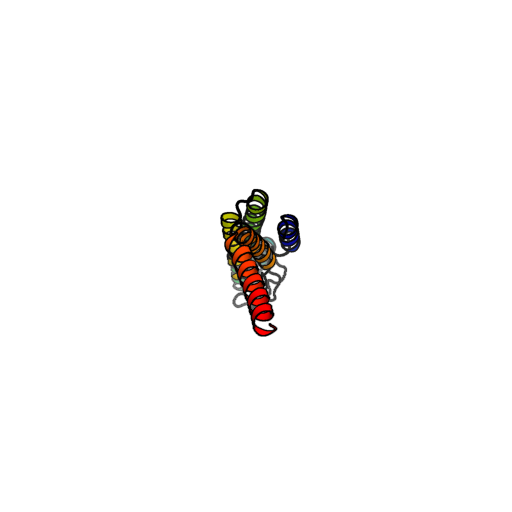6.119 0.053 1.00 67.56 109 ALA A C 1
ATOM 823 O O . ALA A 1 109 ? -3.242 -5.153 0.130 1.00 67.56 109 ALA A O 1
ATOM 824 N N . ARG A 1 110 ? -2.763 -7.223 0.767 1.00 79.81 110 ARG A N 1
ATOM 825 C CA . ARG A 1 110 ? -3.848 -7.303 1.778 1.00 79.81 110 ARG A CA 1
ATOM 826 C C . ARG A 1 110 ? -3.418 -6.771 3.149 1.00 79.81 110 ARG A C 1
ATOM 828 O O . ARG A 1 110 ? -3.960 -7.159 4.183 1.00 79.81 110 ARG A O 1
ATOM 835 N N . THR A 1 111 ? -2.435 -5.882 3.151 1.00 89.44 111 THR A N 1
ATOM 836 C CA . THR A 1 111 ? -1.727 -5.380 4.330 1.00 89.44 111 THR A CA 1
ATOM 837 C C . THR A 1 111 ? -2.655 -4.701 5.340 1.00 89.44 111 THR A C 1
ATOM 839 O O . THR A 1 111 ? -2.467 -4.847 6.546 1.00 89.44 111 THR A O 1
ATOM 842 N N . TRP A 1 112 ? -3.689 -4.003 4.862 1.00 94.56 112 TRP A N 1
ATOM 843 C CA . TRP A 1 112 ? -4.557 -3.160 5.695 1.00 94.56 112 TRP A CA 1
ATOM 844 C C . TRP A 1 112 ? -5.886 -3.810 6.101 1.00 94.56 112 TRP A C 1
ATOM 846 O O . TRP A 1 112 ? -6.644 -3.234 6.885 1.00 94.56 112 TRP A O 1
ATOM 856 N N . GLU A 1 113 ? -6.158 -5.034 5.642 1.00 94.50 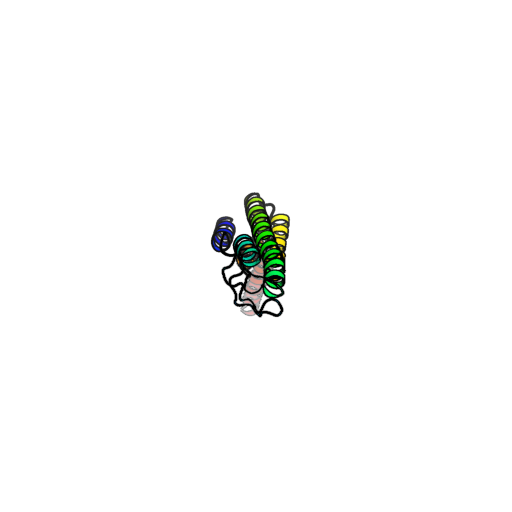113 GLU A N 1
ATOM 857 C CA . GLU A 1 113 ? -7.387 -5.762 5.976 1.00 94.50 113 GLU A CA 1
ATOM 858 C C . GLU A 1 113 ? -7.550 -6.006 7.492 1.00 94.50 113 GLU A C 1
ATOM 860 O O . GLU A 1 113 ? -8.644 -5.770 8.020 1.00 94.50 113 GLU A O 1
ATOM 865 N N . PRO A 1 114 ? -6.489 -6.380 8.244 1.00 95.19 114 PRO A N 1
ATOM 866 C CA . PRO A 1 114 ? -6.579 -6.514 9.698 1.00 95.19 114 PRO A CA 1
ATOM 867 C C . PRO A 1 114 ? -6.945 -5.200 10.400 1.00 95.19 114 PRO A C 1
ATOM 869 O O . PRO A 1 114 ? -7.708 -5.212 11.367 1.00 95.19 114 PRO A O 1
ATOM 872 N N . LEU A 1 115 ? -6.447 -4.058 9.908 1.00 96.25 115 LEU A N 1
ATOM 873 C CA . LEU A 1 115 ? -6.763 -2.740 10.465 1.00 96.25 115 LEU A CA 1
ATOM 874 C C . LEU A 1 115 ? -8.240 -2.392 10.252 1.00 96.25 115 LEU A C 1
ATOM 876 O O . LEU A 1 115 ? -8.925 -1.994 11.199 1.00 96.25 115 LEU A O 1
ATOM 880 N N . ARG A 1 116 ? -8.749 -2.599 9.031 1.00 97.06 116 ARG A N 1
ATOM 881 C CA . ARG A 1 116 ? -10.169 -2.413 8.701 1.00 97.06 116 ARG A CA 1
ATOM 882 C C . ARG A 1 116 ? -11.060 -3.275 9.596 1.00 97.06 116 ARG A C 1
ATOM 884 O O . ARG A 1 116 ? -12.014 -2.765 10.183 1.00 97.06 116 ARG A O 1
ATOM 891 N N . ALA A 1 117 ? -10.725 -4.558 9.741 1.00 96.06 117 ALA A N 1
ATOM 892 C CA . ALA A 1 117 ? -11.467 -5.494 10.582 1.00 96.06 117 ALA A CA 1
ATOM 893 C C . ALA A 1 117 ? -11.450 -5.085 12.066 1.00 96.06 117 ALA A C 1
ATOM 895 O O . ALA A 1 117 ? -12.486 -5.137 12.733 1.00 96.06 117 ALA A O 1
ATOM 896 N N . ALA A 1 118 ? -10.306 -4.618 12.578 1.00 96.31 118 ALA A N 1
ATOM 897 C CA . ALA A 1 118 ? -10.181 -4.166 13.960 1.00 96.31 118 ALA A CA 1
ATOM 898 C C . ALA A 1 118 ? -11.090 -2.966 14.274 1.00 96.31 118 ALA A C 1
ATOM 900 O O . ALA A 1 118 ? -11.746 -2.938 15.319 1.00 96.31 118 ALA A O 1
ATOM 901 N N . ILE A 1 119 ? -11.156 -1.990 13.363 1.00 97.06 119 ILE A N 1
ATOM 902 C CA . ILE A 1 119 ? -12.001 -0.798 13.517 1.00 97.06 119 ILE A CA 1
ATOM 903 C C . ILE A 1 119 ? -13.486 -1.154 13.375 1.00 97.06 119 ILE A C 1
ATOM 905 O O . ILE A 1 119 ? -14.295 -0.692 14.182 1.00 97.06 119 ILE A O 1
ATOM 909 N N . ALA A 1 120 ? -13.847 -2.006 12.410 1.00 96.50 120 ALA A N 1
ATOM 910 C CA . ALA A 1 120 ? -15.223 -2.477 12.240 1.00 96.50 120 ALA A CA 1
ATOM 911 C C . ALA A 1 120 ? -15.733 -3.197 13.502 1.00 96.50 120 ALA A C 1
ATOM 913 O O . ALA A 1 120 ? -16.771 -2.825 14.049 1.00 96.50 120 ALA A O 1
ATOM 914 N N . GLY A 1 121 ? -14.948 -4.132 14.047 1.00 95.19 121 GLY A N 1
ATOM 915 C CA . GLY A 1 121 ? -15.305 -4.834 15.283 1.00 95.19 121 GLY A CA 1
ATOM 916 C C . GLY A 1 121 ? -15.439 -3.904 16.497 1.00 95.19 121 GLY A C 1
ATOM 917 O O . GLY A 1 121 ? -16.289 -4.121 17.363 1.00 95.19 121 GLY A O 1
ATOM 918 N N . LEU A 1 122 ? -14.645 -2.829 16.564 1.00 93.94 122 LEU A N 1
ATOM 919 C CA . LEU A 1 122 ? -14.772 -1.815 17.614 1.00 93.94 122 LEU A CA 1
ATOM 920 C C . LEU A 1 122 ? -16.067 -0.995 17.478 1.00 93.94 122 LEU A C 1
ATOM 922 O O . LEU A 1 122 ? -16.718 -0.709 18.487 1.00 93.94 122 LEU A O 1
ATOM 926 N N . LEU A 1 123 ? -16.444 -0.631 16.248 1.00 94.06 123 LEU A N 1
ATOM 927 C CA . LEU A 1 123 ? -17.687 0.083 15.953 1.00 94.06 123 LEU A CA 1
ATOM 928 C C . LEU A 1 123 ? -18.912 -0.756 16.332 1.00 94.06 123 LEU A C 1
ATOM 930 O O . LEU A 1 123 ? -19.805 -0.254 17.018 1.00 94.06 123 LEU A O 1
ATOM 934 N N . ASP A 1 124 ? -18.924 -2.035 15.967 1.00 93.19 124 ASP A N 1
ATOM 935 C CA . ASP A 1 124 ? -20.042 -2.933 16.265 1.00 93.19 124 ASP A CA 1
ATOM 936 C C . ASP A 1 124 ? -20.183 -3.198 17.769 1.00 93.19 124 ASP A C 1
ATOM 938 O O . ASP A 1 124 ? -21.280 -3.085 18.318 1.00 93.19 124 ASP A O 1
ATOM 942 N N . ALA A 1 125 ? -19.072 -3.403 18.484 1.00 90.31 125 ALA A N 1
ATOM 943 C CA . ALA A 1 125 ? -19.090 -3.528 19.943 1.00 90.31 125 ALA A CA 1
ATOM 944 C C . ALA A 1 125 ? -19.593 -2.252 20.655 1.00 90.31 125 ALA A C 1
ATOM 946 O O . ALA A 1 125 ? -20.136 -2.317 21.762 1.00 90.31 125 ALA A O 1
ATOM 947 N N . ARG A 1 126 ? -19.401 -1.066 20.057 1.00 88.75 126 ARG A N 1
ATOM 948 C CA . ARG A 1 126 ? -19.940 0.197 20.590 1.00 88.75 126 ARG A CA 1
ATOM 949 C C . ARG A 1 126 ? -21.438 0.324 20.329 1.00 88.75 126 ARG A C 1
ATOM 951 O O . ARG A 1 126 ? -22.154 0.765 21.223 1.00 88.75 126 ARG A O 1
ATOM 958 N N . ARG A 1 127 ? -21.909 -0.094 19.151 1.00 89.44 127 ARG A N 1
ATOM 959 C CA . ARG A 1 127 ? -23.342 -0.137 18.819 1.00 89.44 127 ARG A CA 1
ATOM 960 C C . ARG A 1 127 ? -24.106 -1.070 19.757 1.00 89.44 127 ARG A C 1
ATOM 962 O O . ARG A 1 127 ? -25.135 -0.671 20.284 1.00 89.44 127 ARG A O 1
ATOM 969 N N . GLN A 1 128 ? -23.567 -2.259 20.028 1.00 86.75 128 GLN A N 1
ATOM 970 C CA . GLN A 1 128 ? -24.187 -3.236 20.931 1.00 86.75 128 GLN A CA 1
ATOM 971 C C . GLN A 1 128 ? -24.309 -2.716 22.371 1.00 86.75 128 GLN A C 1
ATOM 973 O O . GLN A 1 128 ? -25.357 -2.870 22.981 1.00 86.75 128 GLN A O 1
ATOM 978 N N . ARG A 1 129 ? -23.289 -2.018 22.896 1.00 83.50 129 ARG A N 1
ATOM 979 C CA . ARG A 1 129 ? -23.364 -1.382 24.229 1.00 83.50 129 ARG A CA 1
ATOM 980 C C . ARG A 1 129 ? -24.334 -0.203 24.306 1.00 83.50 129 ARG A C 1
ATOM 982 O O . ARG A 1 129 ? -24.802 0.119 25.390 1.00 83.50 129 ARG A O 1
ATOM 989 N N . GLY A 1 130 ? -24.596 0.460 23.183 1.00 78.50 130 GLY A N 1
ATOM 990 C CA . GLY A 1 130 ? -25.569 1.548 23.096 1.00 78.50 130 GLY A CA 1
ATOM 991 C C . GLY A 1 130 ? -27.016 1.079 22.923 1.00 78.50 130 GLY A C 1
ATOM 992 O O . GLY A 1 130 ? -27.907 1.921 22.954 1.00 78.50 130 GLY A O 1
ATOM 993 N N . ASN A 1 131 ? -27.257 -0.224 22.731 1.00 69.69 131 ASN A N 1
ATOM 994 C CA . ASN A 1 131 ? -28.589 -0.784 22.522 1.00 69.69 131 ASN A CA 1
ATOM 995 C C . ASN A 1 131 ? -29.039 -1.611 23.747 1.00 69.69 131 ASN A C 1
ATOM 997 O O . ASN A 1 131 ? -28.750 -2.807 23.807 1.00 69.69 131 ASN A O 1
ATOM 1001 N N . PRO A 1 132 ? -29.732 -1.008 24.732 1.00 61.00 132 PRO A N 1
ATOM 1002 C CA . PRO A 1 132 ? -30.141 -1.699 25.958 1.00 61.00 132 PRO A CA 1
ATOM 1003 C C . PRO A 1 132 ? -31.279 -2.719 25.760 1.00 61.00 132 PRO A C 1
ATOM 1005 O O . PRO A 1 132 ? -31.541 -3.507 26.667 1.00 61.00 132 PRO A O 1
ATOM 1008 N N . SER A 1 133 ? -31.951 -2.746 24.602 1.00 59.66 133 SER A N 1
ATOM 1009 C CA . SER A 1 133 ? -33.143 -3.588 24.400 1.00 59.66 133 SER A CA 1
ATOM 1010 C C . SER A 1 133 ? -32.869 -5.097 24.409 1.00 59.66 133 SER A C 1
ATOM 1012 O O . SER A 1 133 ? -33.761 -5.866 24.750 1.00 59.66 133 SER A O 1
ATOM 1014 N N . ASN A 1 134 ? -31.646 -5.542 24.106 1.00 55.19 134 ASN A N 1
ATOM 1015 C CA . ASN A 1 134 ? -31.351 -6.979 23.997 1.00 55.19 134 ASN A CA 1
ATOM 1016 C C . ASN A 1 134 ? -31.191 -7.684 25.362 1.00 55.19 134 ASN A C 1
ATOM 1018 O O . ASN A 1 134 ? -31.385 -8.894 25.454 1.00 55.19 134 ASN A O 1
ATOM 1022 N N . ASP A 1 135 ? -30.869 -6.939 26.428 1.00 52.59 135 ASP A N 1
ATOM 1023 C CA . ASP A 1 135 ? -30.713 -7.493 27.784 1.00 52.59 135 ASP A CA 1
ATOM 1024 C C . ASP A 1 135 ? -32.051 -7.604 28.540 1.00 52.59 135 ASP A C 1
ATOM 1026 O O . ASP A 1 135 ? -32.190 -8.446 29.433 1.00 52.59 135 ASP A O 1
ATOM 1030 N N . LEU A 1 136 ? -33.058 -6.790 28.190 1.00 54.22 136 LEU A N 1
ATOM 1031 C CA . LEU A 1 136 ? -34.385 -6.861 28.816 1.00 54.22 136 LEU A CA 1
ATOM 1032 C C . LEU A 1 136 ? -35.250 -7.998 28.247 1.00 54.22 136 LEU A C 1
ATOM 1034 O O . LEU A 1 136 ? -35.952 -8.659 29.016 1.00 54.22 136 LEU A O 1
ATOM 1038 N N . GLU A 1 137 ? -35.176 -8.273 26.941 1.00 54.03 137 GLU A N 1
ATOM 1039 C CA . GLU A 1 137 ? -35.957 -9.351 26.305 1.00 54.03 137 GLU A CA 1
ATOM 1040 C C . GLU A 1 137 ? -35.488 -10.756 26.729 1.00 54.03 137 GLU A C 1
ATOM 1042 O O . GLU A 1 137 ? -36.296 -11.676 26.857 1.00 54.03 137 GLU A O 1
ATOM 1047 N N . GLN A 1 138 ? -34.199 -10.939 27.042 1.00 54.34 138 GLN A N 1
ATOM 1048 C CA . GLN A 1 138 ? -33.680 -12.225 27.540 1.00 54.34 138 GLN A CA 1
ATOM 1049 C C . GLN A 1 138 ? -33.988 -12.482 29.025 1.00 54.34 138 GLN A C 1
ATOM 1051 O O . GLN A 1 138 ? -34.018 -13.635 29.461 1.00 54.34 138 GLN A O 1
ATOM 1056 N N . ARG A 1 139 ? -34.211 -11.425 29.820 1.00 54.69 139 ARG A N 1
ATOM 1057 C CA . ARG A 1 139 ? -34.637 -11.556 31.225 1.00 54.69 139 ARG A CA 1
ATOM 1058 C C . ARG A 1 139 ? -36.120 -11.882 31.341 1.00 54.69 139 ARG A C 1
ATOM 1060 O O . ARG A 1 139 ? -36.464 -12.823 32.047 1.00 54.69 139 ARG A O 1
ATOM 1067 N N . THR A 1 140 ? -36.961 -11.177 30.589 1.00 58.41 140 THR A N 1
ATOM 1068 C CA . THR A 1 140 ? -38.416 -11.406 30.562 1.00 58.41 140 THR A CA 1
ATOM 1069 C C . THR A 1 140 ? -38.761 -12.815 30.075 1.00 58.41 140 THR A C 1
ATOM 1071 O O . THR A 1 140 ? -39.492 -13.535 30.745 1.00 58.41 140 THR A O 1
ATOM 1074 N N . THR A 1 141 ? -38.121 -13.294 29.004 1.00 60.00 141 THR A N 1
ATOM 1075 C CA . THR A 1 141 ? -38.343 -14.667 28.503 1.00 60.00 141 THR A CA 1
ATOM 1076 C C . THR A 1 141 ? -37.895 -15.774 29.467 1.00 60.00 141 THR A C 1
ATOM 1078 O O . THR A 1 141 ? -38.508 -16.843 29.500 1.00 60.00 141 THR A O 1
ATOM 1081 N N . ARG A 1 142 ? -36.850 -15.554 30.279 1.00 58.91 142 ARG A N 1
ATOM 1082 C CA . ARG A 1 142 ? -36.424 -16.519 31.313 1.00 58.91 142 ARG A CA 1
ATOM 1083 C C . ARG A 1 142 ? -37.336 -16.524 32.537 1.00 58.91 142 ARG A C 1
ATOM 1085 O O . ARG A 1 142 ? -37.540 -17.593 33.113 1.00 58.91 142 ARG A O 1
ATOM 1092 N N . GLU A 1 143 ? -37.867 -15.372 32.935 1.00 59.47 143 GLU A N 1
ATOM 1093 C CA . GLU A 1 143 ? -38.810 -15.272 34.055 1.00 59.47 143 GLU A CA 1
ATOM 1094 C C . GLU A 1 143 ? -40.170 -15.890 33.702 1.00 59.47 143 GLU A C 1
ATOM 1096 O O . GLU A 1 143 ? -40.680 -16.699 34.483 1.00 59.47 143 GLU A O 1
ATOM 1101 N N . ASP A 1 144 ? -40.679 -15.654 32.489 1.00 60.12 144 ASP A N 1
ATOM 1102 C CA . ASP A 1 144 ? -41.934 -16.251 32.011 1.00 60.12 144 ASP A CA 1
ATOM 1103 C C . ASP A 1 144 ? -41.844 -17.785 31.890 1.00 60.12 144 ASP A C 1
ATOM 1105 O O . ASP A 1 144 ? -42.752 -18.512 32.302 1.00 60.12 144 ASP A O 1
ATOM 1109 N N . ALA A 1 145 ? -40.716 -18.317 31.403 1.00 60.47 145 ALA A N 1
ATOM 1110 C CA . ALA A 1 145 ? -40.498 -19.765 31.308 1.00 60.47 145 ALA A CA 1
ATOM 1111 C C . ALA A 1 145 ? -40.378 -20.448 32.688 1.00 60.47 145 ALA A C 1
ATOM 1113 O O . ALA A 1 145 ? -40.833 -21.585 32.876 1.00 60.47 145 ALA A O 1
ATOM 1114 N N . ALA A 1 146 ? -39.794 -19.760 33.675 1.00 60.81 146 ALA A N 1
ATOM 1115 C CA . ALA A 1 146 ? -39.688 -20.253 35.047 1.00 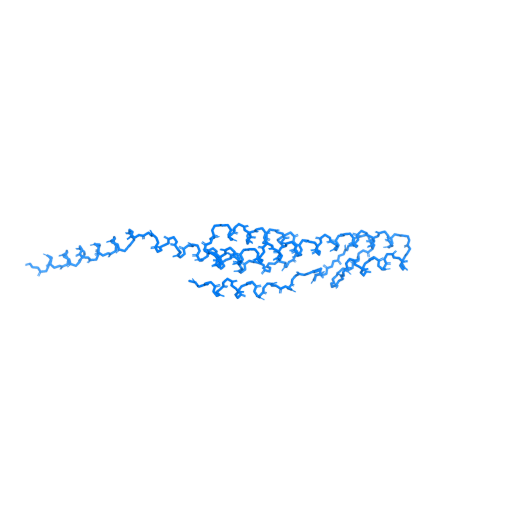60.81 146 ALA A CA 1
ATOM 1116 C C . ALA A 1 146 ? -41.040 -20.221 35.785 1.00 60.81 146 ALA A C 1
ATOM 1118 O O . ALA A 1 146 ? -41.329 -21.128 36.572 1.00 60.81 146 ALA A O 1
ATOM 1119 N N . GLN A 1 147 ? -41.891 -19.226 35.512 1.00 59.56 147 GLN A N 1
ATOM 1120 C CA . GLN A 1 147 ? -43.257 -19.161 36.044 1.00 59.56 147 GLN A CA 1
ATOM 1121 C C . GLN A 1 147 ? -44.180 -20.209 35.413 1.00 59.56 147 GLN A C 1
ATOM 1123 O O . GLN A 1 147 ? -44.898 -20.893 36.145 1.00 59.56 147 GLN A O 1
ATOM 1128 N N . ALA A 1 148 ? -44.103 -20.425 34.096 1.00 60.03 148 ALA A N 1
ATOM 1129 C CA . ALA A 1 148 ? -44.875 -21.467 33.416 1.00 60.03 148 ALA A CA 1
ATOM 1130 C C . ALA A 1 148 ? -44.530 -22.879 33.929 1.00 60.03 148 ALA A C 1
ATOM 1132 O O . ALA A 1 148 ? -45.417 -23.703 34.142 1.00 60.03 148 ALA A O 1
ATOM 1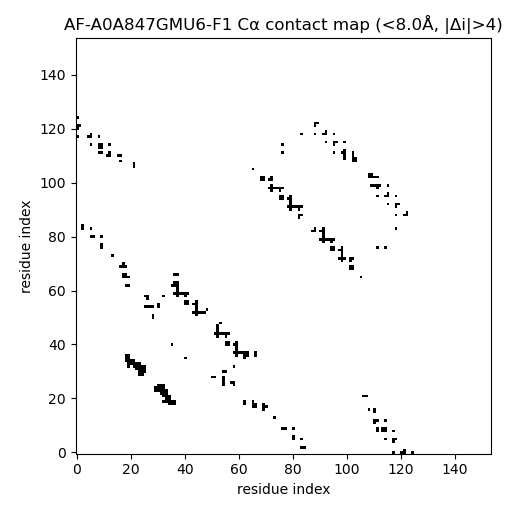133 N N . SER A 1 149 ? -43.252 -23.141 34.223 1.00 60.41 149 SER A N 1
ATOM 1134 C CA . SER A 1 149 ? -42.800 -24.438 34.752 1.00 60.41 149 SER A CA 1
ATOM 1135 C C . SER A 1 149 ? -43.253 -24.705 36.196 1.00 60.41 149 SER A C 1
ATOM 1137 O O . SER A 1 149 ? -43.372 -25.860 36.596 1.00 60.41 149 SER A O 1
ATOM 1139 N N . ARG A 1 150 ? -43.533 -23.660 36.989 1.00 59.28 150 ARG A N 1
ATOM 1140 C CA . ARG A 1 150 ? -44.080 -23.799 38.353 1.00 59.28 150 ARG A CA 1
ATOM 1141 C C . ARG A 1 150 ? -45.593 -24.024 38.371 1.00 59.28 150 ARG A C 1
ATOM 1143 O O . ARG A 1 150 ? -46.070 -24.736 39.246 1.00 59.28 150 ARG A O 1
ATOM 1150 N N . ALA A 1 151 ? -46.328 -23.458 37.415 1.00 58.53 151 ALA A N 1
ATOM 1151 C CA . ALA A 1 151 ? -47.786 -23.579 37.343 1.00 58.53 151 ALA A CA 1
ATOM 1152 C C . ALA A 1 151 ? -48.273 -24.966 36.881 1.00 58.53 151 ALA A C 1
ATOM 1154 O O . ALA A 1 151 ? -49.384 -25.355 37.207 1.00 58.53 151 ALA A O 1
ATOM 1155 N N . VAL A 1 152 ? -47.448 -25.719 36.146 1.00 59.59 152 VAL A N 1
ATOM 1156 C CA . VAL A 1 152 ? -47.785 -27.073 35.656 1.00 59.59 152 VAL A CA 1
ATOM 1157 C C . VAL A 1 152 ? -47.472 -28.168 36.693 1.00 59.59 152 VAL A C 1
ATOM 1159 O O . VAL A 1 152 ? -47.915 -29.303 36.552 1.00 59.59 152 VAL A O 1
ATOM 1162 N N . ALA A 1 153 ? -46.716 -27.837 37.744 1.00 56.31 153 ALA A N 1
ATOM 1163 C CA . ALA A 1 153 ? -46.313 -28.769 38.800 1.00 56.31 153 ALA A CA 1
ATOM 1164 C C . ALA A 1 153 ? -47.170 -28.677 40.083 1.00 56.31 153 ALA A C 1
ATOM 1166 O O . ALA A 1 153 ? -46.836 -29.332 41.070 1.00 56.31 153 ALA A O 1
ATOM 1167 N N . SER A 1 154 ? -48.228 -27.854 40.087 1.00 48.00 154 SER A N 1
ATOM 1168 C CA . SER A 1 154 ? -49.213 -27.719 41.180 1.00 48.00 154 SER A CA 1
ATOM 1169 C C . SER A 1 154 ? -50.565 -28.267 40.743 1.00 48.00 154 SER A C 1
ATOM 1171 O O . SER A 1 154 ? -51.257 -28.844 41.607 1.00 48.00 154 SER A O 1
#

Radius of gyration: 25.7 Å; Cα contacts (8 Å, |Δi|>4): 184; chains: 1; bounding box: 71×39×69 Å

Mean predicted aligned error: 8.78 Å

Solvent-accessible surface area (backbone atoms only — not comparable to full-atom values): 8066 Å² total; per-residue (Å²): 124,57,68,65,53,34,51,52,29,44,65,73,25,62,87,72,56,60,56,46,81,52,88,46,64,46,64,92,81,45,44,67,48,47,72,44,48,26,70,56,29,47,51,51,23,69,76,43,62,72,69,59,16,52,39,25,46,52,48,14,54,54,37,42,54,47,31,52,36,31,52,50,20,50,54,27,37,53,49,13,46,55,29,40,70,72,66,42,38,72,60,13,35,54,29,17,46,50,14,31,55,50,27,61,79,42,89,90,38,65,54,37,49,58,29,30,52,40,40,47,53,38,45,51,57,50,52,56,74,71,47,70,68,69,66,54,57,59,50,52,56,52,52,53,54,55,51,55,60,53,66,77,75,111

pLDDT: mean 87.82, std 14.15, range [48.0, 98.44]

Nearest PDB structures (foldseek):
  1xg2-assembly1_B  TM=5.308E-01  e=1.151E+00  Actinidia chinensis
  4uy3-assembly1_A  TM=4.991E-01  e=2.551E+00  Staphylococcus aureus
  9ivk-assembly1_A  TM=3.608E-01  e=5.654E+00  artificial sequences

Sequence (154 aa):
MSSNGVINAYQQGTGRWSKCDWPTAFGRSGLDLNGLESSQATLLARATAGREAADWRAAAQWLREIEEAAQQAEIEAKTAVRLATAGQLPDALRHAQRAVELAGAYPRARTWEPLRAAIAGLLDARRQRGNPSNDLEQRTTREDAAQASRAVAS